Protein AF-A0AA45WNE5-F1 (afdb_monomer_lite)

InterPro domains:
  IPR004960 Bacterial lipid A biosynthesis acyltransferase [PF03279] (3-55)

Organism: NCBI:txid574699

Structure (mmCIF, N/CA/C/O backbone):
data_AF-A0AA45WNE5-F1
#
_entry.id   AF-A0AA45WNE5-F1
#
loop_
_atom_site.group_PDB
_atom_site.id
_atom_site.type_symbol
_atom_site.label_atom_id
_atom_site.label_alt_id
_atom_site.label_comp_id
_atom_site.label_asym_id
_atom_site.label_entity_id
_atom_site.label_seq_id
_atom_site.pdbx_PDB_ins_code
_atom_site.Cartn_x
_atom_site.Cartn_y
_atom_site.Cartn_z
_atom_site.occupancy
_atom_site.B_iso_or_equiv
_atom_site.auth_seq_id
_atom_site.auth_comp_id
_atom_site.auth_asym_id
_atom_site.auth_atom_id
_atom_site.pdbx_PDB_model_num
ATOM 1 N N . MET A 1 1 ? 4.169 -11.041 10.369 1.00 56.12 1 MET A N 1
ATOM 2 C CA . MET A 1 1 ? 5.580 -10.595 10.328 1.00 56.12 1 MET A CA 1
ATOM 3 C C . MET A 1 1 ? 5.682 -9.375 11.238 1.00 56.12 1 MET A C 1
ATOM 5 O O . MET A 1 1 ? 4.799 -8.538 11.140 1.00 56.12 1 MET A O 1
ATOM 9 N N . SER A 1 2 ? 6.632 -9.303 12.178 1.00 62.47 2 SER A N 1
ATOM 10 C CA . SER A 1 2 ? 6.739 -8.136 13.077 1.00 62.47 2 SER A CA 1
ATOM 11 C C . SER A 1 2 ? 7.429 -6.985 12.349 1.00 62.47 2 SER A C 1
ATOM 13 O O . SER A 1 2 ? 8.512 -7.186 11.803 1.00 62.47 2 SER A O 1
ATOM 15 N N . ILE A 1 3 ? 6.821 -5.800 12.348 1.00 67.75 3 ILE A N 1
ATOM 16 C CA . ILE A 1 3 ? 7.448 -4.576 11.838 1.00 67.75 3 ILE A CA 1
ATOM 17 C C . ILE A 1 3 ? 8.512 -4.127 12.851 1.00 67.75 3 ILE A C 1
ATOM 19 O O . ILE A 1 3 ? 8.280 -4.139 14.059 1.00 67.75 3 ILE A O 1
ATOM 23 N N . ASP A 1 4 ? 9.709 -3.819 12.357 1.00 72.62 4 ASP A N 1
ATOM 24 C CA . ASP A 1 4 ? 10.868 -3.410 13.158 1.00 72.62 4 ASP A CA 1
ATOM 25 C C . ASP A 1 4 ? 10.691 -1.974 13.697 1.00 72.62 4 ASP A C 1
ATOM 27 O O . ASP A 1 4 ? 10.106 -1.125 13.029 1.00 72.62 4 ASP A O 1
ATOM 31 N N . TRP A 1 5 ? 11.244 -1.667 14.875 1.00 65.88 5 TRP A N 1
ATOM 32 C CA . TRP A 1 5 ? 11.228 -0.321 15.470 1.00 65.88 5 TRP A CA 1
ATOM 33 C C . TRP A 1 5 ? 11.842 0.760 14.565 1.00 65.88 5 TRP A C 1
ATOM 35 O O . TRP A 1 5 ? 11.553 1.944 14.750 1.00 65.88 5 TRP A O 1
ATOM 45 N N . ARG A 1 6 ? 12.681 0.365 13.597 1.00 73.88 6 ARG A N 1
ATOM 46 C CA . ARG A 1 6 ? 13.290 1.234 12.574 1.00 73.88 6 ARG A CA 1
ATOM 47 C C . ARG A 1 6 ? 12.278 1.845 11.602 1.00 73.88 6 ARG A C 1
ATOM 49 O O . ARG A 1 6 ? 12.616 2.775 10.877 1.00 73.88 6 ARG A O 1
ATOM 56 N N . PHE A 1 7 ? 11.053 1.334 11.590 1.00 77.62 7 PHE A N 1
ATOM 57 C CA . PHE A 1 7 ? 10.011 1.660 10.630 1.00 77.62 7 PHE A CA 1
ATOM 58 C C . PHE A 1 7 ? 8.848 2.350 11.339 1.00 77.62 7 PHE A C 1
ATOM 60 O O . PHE A 1 7 ? 7.834 1.734 11.657 1.00 77.62 7 PHE A O 1
ATOM 67 N N . ARG A 1 8 ? 9.026 3.644 11.631 1.00 81.50 8 ARG A N 1
ATOM 68 C CA . ARG A 1 8 ? 8.002 4.484 12.266 1.00 81.50 8 ARG A CA 1
ATOM 69 C C . ARG A 1 8 ? 7.245 5.290 11.221 1.00 81.50 8 ARG A C 1
ATOM 71 O O . ARG A 1 8 ? 7.860 5.945 10.383 1.00 81.50 8 ARG A O 1
ATOM 78 N N . VAL A 1 9 ? 5.921 5.243 11.304 1.00 87.38 9 VAL A N 1
ATOM 79 C CA . VAL A 1 9 ? 5.008 6.076 10.521 1.00 87.38 9 VAL A CA 1
ATOM 80 C C . VAL A 1 9 ? 4.369 7.078 11.473 1.00 87.38 9 VAL A C 1
ATOM 82 O O . VAL A 1 9 ? 3.901 6.703 12.545 1.00 87.38 9 VAL A O 1
ATOM 85 N N . GLU A 1 10 ? 4.390 8.352 11.102 1.00 90.69 10 GLU A N 1
ATOM 86 C CA . GLU A 1 10 ? 3.737 9.417 11.865 1.00 90.69 10 GLU A CA 1
ATOM 87 C C . GLU A 1 10 ? 2.287 9.582 11.398 1.00 90.69 10 GLU A C 1
ATOM 89 O O . GLU A 1 10 ? 2.017 9.540 10.196 1.00 90.69 10 GLU A O 1
ATOM 94 N N . GLY A 1 11 ? 1.357 9.780 12.336 1.00 91.88 11 GLY A N 1
ATOM 95 C CA . GLY A 1 11 ? -0.055 10.012 12.025 1.00 91.88 11 GLY A CA 1
ATOM 96 C C . GLY A 1 11 ? -0.847 8.751 11.670 1.00 91.88 11 GLY A C 1
ATOM 97 O O . GLY A 1 11 ? -1.974 8.857 11.184 1.00 91.88 11 GLY A O 1
ATOM 98 N N . GLU A 1 12 ? -0.293 7.556 11.890 1.00 92.56 12 GLU A N 1
ATOM 99 C CA . GLU A 1 12 ? -0.997 6.298 11.622 1.00 92.56 12 GLU A CA 1
ATOM 100 C C . GLU A 1 12 ? -2.252 6.136 12.494 1.00 92.56 12 GLU A C 1
ATOM 102 O O . GLU A 1 12 ? -3.266 5.609 12.038 1.00 92.56 12 GLU A O 1
ATOM 107 N N . GLU A 1 13 ? -2.233 6.669 13.711 1.00 94.69 13 GLU A N 1
ATOM 108 C CA . GLU A 1 13 ? -3.375 6.682 14.619 1.00 94.69 13 GLU A CA 1
ATOM 109 C C . GLU A 1 13 ? -4.620 7.345 14.002 1.00 94.69 13 GLU A C 1
ATOM 111 O O . GLU A 1 13 ? -5.748 7.015 14.364 1.00 94.69 13 GLU A O 1
ATOM 116 N N . ILE A 1 14 ? -4.441 8.253 13.036 1.00 95.25 14 ILE A N 1
ATOM 117 C CA . ILE A 1 14 ? -5.540 8.907 12.315 1.00 95.25 14 ILE A CA 1
ATOM 118 C C . ILE A 1 14 ? -6.230 7.907 11.378 1.00 95.25 14 ILE A C 1
ATOM 120 O O . ILE A 1 14 ? -7.459 7.908 11.265 1.00 95.25 14 ILE A O 1
ATOM 124 N N . LEU A 1 15 ? -5.453 7.038 10.722 1.00 94.88 15 LEU A N 1
ATOM 125 C CA . LEU A 1 15 ? -5.984 5.956 9.895 1.00 94.88 15 LEU A CA 1
ATOM 126 C C . LEU A 1 15 ? -6.737 4.946 10.764 1.00 94.88 15 LEU A C 1
ATOM 128 O O . LEU A 1 15 ? -7.865 4.588 10.432 1.00 94.88 15 LEU A O 1
ATOM 132 N N . GLU A 1 16 ? -6.154 4.536 11.891 1.00 95.06 16 GLU A N 1
ATOM 133 C CA . GLU A 1 16 ? -6.784 3.596 12.826 1.00 95.06 16 GLU A CA 1
ATOM 134 C C . GLU A 1 16 ? -8.141 4.139 13.318 1.00 95.06 16 GLU A C 1
ATOM 136 O O . GLU A 1 16 ? -9.168 3.475 13.164 1.00 95.06 16 GLU A O 1
ATOM 141 N N . GLN A 1 17 ? -8.188 5.401 13.758 1.00 96.25 17 GLN A N 1
ATOM 142 C CA . GLN A 1 17 ? -9.429 6.076 14.168 1.00 96.25 17 GLN A CA 1
ATOM 143 C C . GLN A 1 17 ? -10.463 6.205 13.038 1.00 96.25 17 GLN A C 1
ATOM 145 O O . GLN A 1 17 ? -11.673 6.196 13.284 1.00 96.25 17 GLN A O 1
ATOM 150 N N . ALA A 1 18 ? -10.023 6.371 11.787 1.00 96.31 18 ALA A N 1
ATOM 151 C CA . ALA A 1 18 ? -10.929 6.412 10.642 1.00 96.31 18 ALA A CA 1
ATOM 152 C C . ALA A 1 18 ? -11.553 5.032 10.376 1.00 96.31 18 ALA A C 1
ATOM 154 O O . ALA A 1 18 ? -12.759 4.940 10.122 1.00 96.31 18 ALA A O 1
ATOM 155 N N . LEU A 1 19 ? -10.754 3.966 10.481 1.00 96.31 19 LEU A N 1
ATOM 156 C CA . LEU A 1 19 ? -11.190 2.587 10.267 1.00 96.31 19 LEU A CA 1
ATOM 157 C C . LEU A 1 19 ? -12.151 2.095 11.358 1.00 96.31 19 LEU A C 1
ATOM 159 O O . LEU A 1 19 ? -13.118 1.408 11.030 1.00 96.31 19 LEU A O 1
ATOM 163 N N . GLU A 1 20 ? -11.973 2.514 12.615 1.00 97.06 20 GLU A N 1
ATOM 164 C CA . GLU A 1 20 ? -12.895 2.211 13.727 1.00 97.06 20 GLU A CA 1
ATOM 165 C C . GLU A 1 20 ? -14.346 2.638 13.450 1.00 97.06 20 GLU A C 1
ATOM 167 O O . GLU A 1 20 ? -15.293 2.062 13.986 1.00 97.06 20 GLU A O 1
ATOM 172 N N . ARG A 1 21 ? -14.554 3.618 12.562 1.00 96.38 21 ARG A N 1
ATOM 173 C CA . ARG A 1 21 ? -15.892 4.088 12.166 1.00 96.38 21 ARG A CA 1
ATOM 174 C C . ARG A 1 21 ? -16.597 3.160 11.173 1.00 96.38 21 ARG A C 1
ATOM 176 O O . ARG A 1 21 ? -17.731 3.451 10.791 1.00 96.38 21 ARG A O 1
ATOM 183 N N . GLY A 1 22 ? -15.939 2.096 10.708 1.00 96.25 22 GLY A N 1
ATOM 184 C CA . GLY A 1 22 ? -16.516 1.077 9.824 1.00 96.25 22 GLY A CA 1
ATOM 185 C C . GLY A 1 22 ? -16.794 1.543 8.391 1.00 96.25 22 GLY A C 1
ATOM 186 O O . GLY A 1 22 ? -17.569 0.906 7.685 1.00 96.25 22 GLY A O 1
ATOM 187 N N . ARG A 1 23 ? -16.202 2.664 7.954 1.00 94.62 23 ARG A N 1
ATOM 188 C CA . ARG A 1 23 ? -16.421 3.245 6.610 1.00 94.62 23 ARG A CA 1
ATOM 189 C C . ARG A 1 23 ? -15.293 2.960 5.617 1.00 94.62 23 ARG A C 1
ATOM 191 O O . ARG A 1 23 ? -15.409 3.334 4.454 1.00 94.62 23 ARG A O 1
ATOM 198 N N . GLY A 1 24 ? -14.212 2.329 6.072 1.00 94.69 24 GLY A N 1
ATOM 1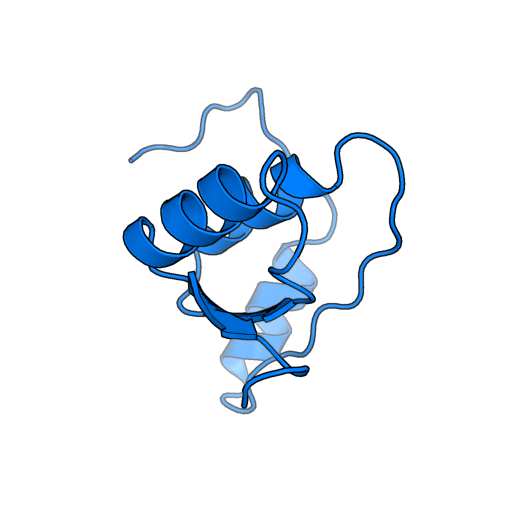99 C CA . GLY A 1 24 ? -12.958 2.269 5.327 1.00 94.69 24 GLY A CA 1
ATOM 200 C C . GLY A 1 24 ? -12.251 3.628 5.272 1.00 94.69 24 GLY A C 1
ATOM 201 O O . GLY A 1 24 ? -12.705 4.615 5.856 1.00 94.69 24 GLY A O 1
ATOM 202 N N . ALA A 1 25 ? -11.121 3.672 4.572 1.00 95.62 25 ALA A N 1
ATOM 203 C CA . ALA A 1 25 ? -10.334 4.880 4.361 1.00 95.62 25 ALA A CA 1
ATOM 204 C C . ALA A 1 25 ? -9.727 4.875 2.954 1.00 95.62 25 ALA A C 1
ATOM 206 O O . ALA A 1 25 ? -9.416 3.815 2.413 1.00 95.62 25 ALA A O 1
ATOM 207 N N . ILE A 1 26 ? -9.542 6.065 2.378 1.00 94.50 26 ILE A N 1
ATOM 208 C CA . ILE A 1 26 ? -8.790 6.258 1.135 1.00 94.50 26 ILE A CA 1
ATOM 209 C C . ILE 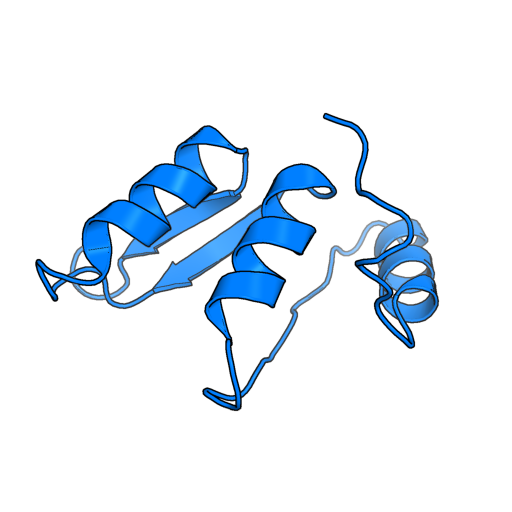A 1 26 ? -7.491 6.959 1.505 1.00 94.50 26 ILE A C 1
ATOM 211 O O . ILE A 1 26 ? -7.510 8.075 2.026 1.00 94.50 26 ILE A O 1
ATOM 215 N N . LEU A 1 27 ? -6.371 6.298 1.233 1.00 92.19 27 LEU A N 1
ATOM 216 C CA . LEU A 1 27 ? -5.043 6.867 1.410 1.00 92.19 27 LEU A CA 1
ATOM 217 C C . LEU A 1 27 ? -4.563 7.433 0.077 1.00 92.19 27 LEU A C 1
ATOM 219 O O . LEU A 1 27 ? -4.540 6.735 -0.934 1.00 92.19 27 LEU A O 1
ATOM 223 N N . LEU A 1 28 ? -4.172 8.703 0.088 1.00 89.50 28 LEU A N 1
ATOM 224 C CA . LEU A 1 28 ? -3.570 9.380 -1.053 1.00 89.50 28 LEU A CA 1
ATOM 225 C C . LEU A 1 28 ? -2.107 9.640 -0.728 1.00 89.50 28 LEU A C 1
ATOM 227 O O . LEU A 1 28 ? -1.796 10.226 0.307 1.00 89.50 28 LEU A O 1
ATOM 231 N N . THR A 1 29 ? -1.214 9.213 -1.613 1.00 85.12 29 THR A N 1
ATOM 232 C CA . THR A 1 29 ? 0.221 9.433 -1.453 1.00 85.12 29 THR A CA 1
ATOM 233 C C . THR A 1 29 ? 0.823 9.961 -2.752 1.00 85.12 29 THR A C 1
ATOM 235 O O . THR A 1 29 ? 0.505 9.445 -3.827 1.00 85.12 29 THR A O 1
ATOM 238 N N . PRO A 1 30 ? 1.659 11.008 -2.700 1.00 88.38 30 PRO A N 1
ATOM 239 C CA . PRO A 1 30 ? 2.421 11.442 -3.859 1.00 88.38 30 PRO A CA 1
ATOM 240 C C . PRO A 1 30 ? 3.599 10.487 -4.125 1.00 88.38 30 PRO A C 1
ATOM 242 O O . PRO A 1 30 ? 4.081 9.796 -3.228 1.00 88.38 30 PRO A O 1
ATOM 245 N N . HIS A 1 31 ? 4.130 10.494 -5.350 1.00 89.06 31 HIS A N 1
ATOM 246 C CA . HIS A 1 31 ? 5.356 9.765 -5.706 1.00 89.06 31 HIS A CA 1
ATOM 247 C C . HIS A 1 31 ? 6.604 10.480 -5.151 1.00 89.06 31 HIS A C 1
ATOM 249 O O . HIS A 1 31 ? 7.405 11.034 -5.902 1.00 89.06 31 HIS A O 1
ATOM 255 N N . LEU A 1 32 ? 6.746 10.516 -3.822 1.00 91.44 32 LEU A N 1
ATOM 256 C CA . LEU A 1 32 ? 7.852 11.165 -3.113 1.00 91.44 32 LEU A CA 1
ATOM 257 C C . LEU A 1 32 ? 8.654 10.161 -2.284 1.00 91.44 32 LEU A C 1
ATOM 259 O O . LEU A 1 32 ? 8.098 9.273 -1.637 1.00 91.44 32 LEU A O 1
ATOM 263 N N . GLY A 1 33 ? 9.977 10.340 -2.278 1.00 90.19 33 GLY A N 1
ATOM 264 C CA . GLY A 1 33 ? 10.895 9.449 -1.573 1.00 90.19 33 GLY A CA 1
ATOM 265 C C . GLY A 1 33 ? 10.772 8.002 -2.059 1.00 90.19 33 GLY A C 1
ATOM 266 O O . GLY A 1 33 ? 10.584 7.744 -3.247 1.00 90.19 33 GLY A O 1
ATOM 267 N N . ASN A 1 34 ? 10.870 7.047 -1.134 1.00 89.75 34 ASN A N 1
ATOM 268 C CA . ASN A 1 34 ? 10.599 5.645 -1.435 1.00 89.75 34 ASN A CA 1
ATOM 269 C C . ASN A 1 34 ? 9.104 5.352 -1.251 1.00 89.75 34 ASN A C 1
ATOM 271 O O . ASN A 1 34 ? 8.691 4.832 -0.219 1.00 89.75 34 ASN A O 1
ATOM 275 N N . PHE A 1 35 ? 8.281 5.692 -2.241 1.00 87.00 35 PHE A N 1
ATOM 276 C CA . PHE A 1 35 ? 6.831 5.526 -2.109 1.00 87.00 35 PHE A CA 1
ATOM 277 C C . PHE A 1 35 ? 6.404 4.051 -1.928 1.00 87.00 35 PHE A C 1
ATOM 279 O O . PHE A 1 35 ? 5.431 3.770 -1.227 1.00 87.00 35 PHE A O 1
ATOM 286 N N . PHE A 1 36 ? 7.159 3.097 -2.490 1.00 88.81 36 PHE A N 1
ATOM 287 C CA . PHE A 1 36 ? 6.914 1.656 -2.340 1.00 88.81 36 PHE A CA 1
ATOM 288 C C . PHE A 1 36 ? 7.046 1.167 -0.896 1.00 88.81 36 PHE A C 1
ATOM 290 O O . PHE A 1 36 ? 6.462 0.150 -0.523 1.00 88.81 36 PHE A O 1
ATOM 297 N N . TYR A 1 37 ? 7.789 1.893 -0.065 1.00 88.38 37 TYR A N 1
ATOM 298 C CA . TYR A 1 37 ? 7.905 1.579 1.350 1.00 88.38 37 TYR A CA 1
ATOM 299 C C . TYR A 1 37 ? 6.556 1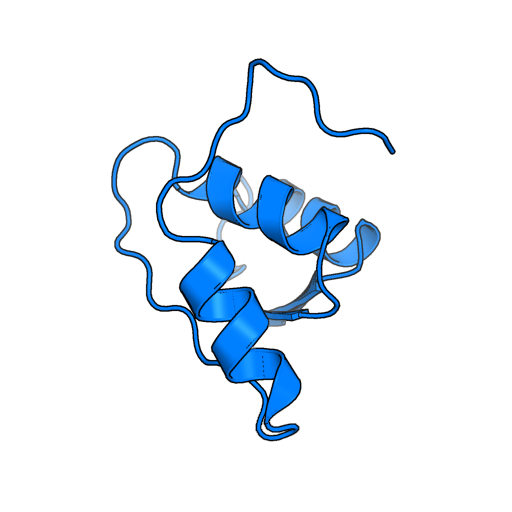.701 2.077 1.00 88.38 37 TYR A C 1
ATOM 301 O O . TYR A 1 37 ? 6.206 0.819 2.861 1.00 88.38 37 TYR A O 1
ATOM 309 N N . TYR A 1 38 ? 5.761 2.735 1.774 1.00 86.44 38 TYR A N 1
ATOM 310 C CA . TYR A 1 38 ? 4.421 2.879 2.351 1.00 86.44 38 TYR A CA 1
ATOM 311 C C . TYR A 1 38 ? 3.502 1.738 1.917 1.00 86.44 38 TYR A C 1
ATOM 313 O O . TYR A 1 38 ? 2.772 1.197 2.742 1.00 86.44 38 TYR A O 1
ATOM 321 N N . TYR A 1 39 ? 3.588 1.322 0.650 1.00 89.19 39 TYR A N 1
ATOM 322 C CA . TYR A 1 39 ? 2.845 0.168 0.142 1.00 89.19 39 TYR A CA 1
ATOM 323 C C . TYR A 1 39 ? 3.188 -1.097 0.920 1.00 89.19 39 TYR A C 1
ATOM 325 O O . TYR A 1 39 ? 2.290 -1.768 1.419 1.00 89.19 39 TYR A O 1
ATOM 333 N N . TRP A 1 40 ? 4.478 -1.404 1.062 1.00 89.62 40 TRP A N 1
ATOM 334 C CA . TRP A 1 40 ? 4.936 -2.562 1.824 1.00 89.62 40 TRP A CA 1
ATOM 335 C C . TRP A 1 40 ? 4.427 -2.533 3.269 1.00 89.62 40 TRP A C 1
ATOM 337 O O . TRP A 1 40 ? 3.847 -3.515 3.731 1.00 89.62 40 TRP A O 1
ATOM 347 N N . TYR A 1 41 ? 4.604 -1.403 3.959 1.00 89.88 41 TYR A N 1
ATOM 348 C CA . TYR A 1 41 ? 4.176 -1.220 5.345 1.00 89.88 41 TYR A CA 1
ATOM 349 C C . TYR A 1 41 ? 2.670 -1.456 5.512 1.00 89.88 41 TYR A C 1
ATOM 351 O O . TYR A 1 41 ? 2.254 -2.276 6.332 1.00 89.88 41 TYR A O 1
ATOM 359 N N . LEU A 1 42 ? 1.859 -0.777 4.696 1.00 89.44 42 LEU A N 1
ATOM 360 C CA . LEU A 1 42 ? 0.402 -0.846 4.773 1.00 89.44 42 LEU A CA 1
ATOM 361 C C . LEU A 1 42 ? -0.118 -2.232 4.387 1.00 89.44 42 LEU A C 1
ATOM 363 O O . LEU A 1 42 ? -0.976 -2.759 5.088 1.00 89.44 42 LEU A O 1
ATOM 367 N N . SER A 1 43 ? 0.456 -2.857 3.352 1.00 91.38 43 SER A N 1
ATOM 368 C CA . SER A 1 43 ? 0.052 -4.194 2.888 1.00 91.38 43 SER A CA 1
ATOM 369 C C . SER A 1 43 ? 0.233 -5.272 3.952 1.00 91.38 43 SER A C 1
ATOM 371 O O . SER A 1 43 ? -0.504 -6.247 3.969 1.00 91.38 43 SER A O 1
ATOM 373 N N . MET A 1 44 ? 1.216 -5.123 4.844 1.00 89.31 44 MET A N 1
ATOM 374 C CA . MET A 1 44 ? 1.429 -6.075 5.937 1.00 89.31 44 MET A CA 1
ATOM 375 C C . MET A 1 44 ? 0.483 -5.876 7.125 1.00 89.31 44 MET A C 1
ATOM 377 O O . MET A 1 44 ? 0.362 -6.789 7.945 1.00 89.31 44 MET A O 1
ATOM 381 N N . LYS A 1 45 ? -0.104 -4.683 7.279 1.00 90.62 45 LYS A N 1
ATOM 382 C CA . LYS A 1 45 ? -0.846 -4.291 8.487 1.00 90.62 45 LYS A CA 1
ATOM 383 C C . LYS A 1 45 ? -2.353 -4.193 8.254 1.00 90.62 45 LYS A C 1
ATOM 385 O O . LYS A 1 45 ? -3.117 -4.466 9.178 1.00 90.62 45 LYS A O 1
ATOM 390 N N . TYR A 1 46 ? -2.781 -3.863 7.038 1.00 91.62 46 TYR A N 1
ATOM 391 C CA . TYR A 1 46 ? -4.186 -3.661 6.703 1.00 91.62 46 TYR A CA 1
ATOM 392 C C . TYR A 1 46 ? -4.584 -4.478 5.472 1.00 91.62 46 TYR A C 1
ATOM 394 O O . TYR A 1 46 ? -3.824 -4.521 4.504 1.00 91.62 46 TYR A O 1
ATOM 402 N N . PRO A 1 47 ? -5.792 -5.069 5.455 1.00 90.81 47 PRO A N 1
ATOM 403 C CA . PRO A 1 47 ? -6.385 -5.511 4.203 1.00 90.81 47 PRO A CA 1
ATOM 404 C C . PRO A 1 47 ? -6.641 -4.270 3.342 1.00 90.81 47 PRO A C 1
ATOM 406 O O . PRO A 1 47 ? -7.339 -3.347 3.771 1.00 90.81 47 PRO A O 1
ATOM 409 N N . CYS A 1 48 ? -6.058 -4.221 2.149 1.00 92.25 48 CYS A N 1
ATOM 410 C CA . CYS A 1 48 ? -6.210 -3.073 1.264 1.00 92.25 48 CYS A CA 1
ATOM 411 C C . CYS A 1 48 ? -6.435 -3.464 -0.189 1.00 92.25 48 CYS A C 1
ATOM 413 O O . CYS A 1 48 ? -6.177 -4.588 -0.606 1.00 92.25 48 CYS A O 1
ATOM 415 N N . LEU A 1 49 ? -6.931 -2.489 -0.945 1.00 93.06 49 LEU A N 1
ATOM 416 C CA . LEU A 1 49 ? -6.929 -2.481 -2.395 1.00 93.06 49 LEU A CA 1
ATOM 417 C C . LEU A 1 49 ? -6.096 -1.280 -2.830 1.00 93.06 49 LEU A C 1
ATOM 419 O O . LEU A 1 49 ? -6.342 -0.168 -2.358 1.00 93.06 49 LEU A O 1
ATOM 423 N N . THR A 1 50 ? -5.161 -1.487 -3.751 1.00 89.94 50 THR A N 1
ATOM 424 C CA . 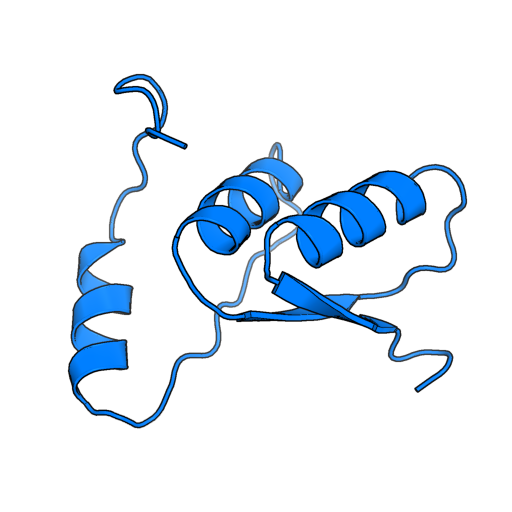THR A 1 50 ? -4.468 -0.387 -4.412 1.00 89.94 50 THR A CA 1
ATOM 425 C C . THR A 1 50 ? -4.763 -0.351 -5.898 1.00 89.94 50 THR A C 1
ATOM 427 O O . THR A 1 50 ? -4.739 -1.373 -6.578 1.00 89.94 50 THR A O 1
ATOM 430 N N . VAL A 1 51 ? -5.006 0.854 -6.403 1.00 89.06 51 VAL A N 1
ATOM 431 C CA . VAL A 1 51 ? -5.156 1.125 -7.830 1.00 89.06 51 VAL A CA 1
ATOM 432 C C . VAL A 1 51 ? -3.801 1.536 -8.388 1.00 89.06 51 VAL A C 1
ATOM 434 O O . VAL A 1 51 ? -3.171 2.456 -7.868 1.00 89.06 51 VAL A O 1
ATOM 437 N N . VAL A 1 52 ? -3.338 0.840 -9.421 1.00 85.50 52 VAL A N 1
ATOM 438 C CA . VAL A 1 52 ? -1.989 1.003 -9.977 1.00 85.50 52 VAL A CA 1
ATOM 439 C C . VAL A 1 52 ? -2.027 0.962 -11.501 1.00 85.50 52 VAL A C 1
ATOM 441 O O . VAL A 1 52 ? -2.960 0.410 -12.078 1.00 85.50 52 VAL A O 1
ATOM 444 N N . THR A 1 53 ? -0.994 1.501 -12.147 1.00 84.62 53 THR A N 1
ATOM 445 C CA . THR A 1 53 ? -0.649 1.145 -13.530 1.00 84.62 53 THR A CA 1
ATOM 446 C C . THR A 1 53 ? 0.428 0.071 -13.478 1.00 84.62 53 THR A C 1
ATOM 448 O O . THR A 1 53 ? 1.573 0.359 -13.123 1.00 84.62 53 THR A O 1
ATOM 451 N N . ALA A 1 54 ? 0.097 -1.177 -13.806 1.00 81.75 54 ALA A N 1
ATOM 452 C CA . ALA A 1 54 ? 1.038 -2.295 -13.664 1.00 81.75 54 ALA A CA 1
ATOM 453 C C . ALA A 1 54 ? 1.762 -2.672 -14.972 1.00 81.75 54 ALA A C 1
ATOM 455 O O . ALA A 1 54 ? 2.229 -3.810 -15.108 1.00 81.75 54 ALA A O 1
ATOM 456 N N . GLN A 1 55 ? 1.844 -1.739 -15.930 1.00 82.12 55 GLN A N 1
ATOM 457 C CA . GLN A 1 55 ? 2.418 -1.976 -17.261 1.00 82.12 55 GLN A CA 1
ATOM 458 C C . GLN A 1 55 ? 3.950 -2.006 -17.294 1.00 82.12 55 GLN A C 1
ATOM 460 O O . GLN A 1 55 ? 4.527 -2.638 -18.173 1.00 82.12 55 GLN A O 1
ATOM 465 N N . SER A 1 56 ? 4.629 -1.334 -16.359 1.00 87.44 56 SER A N 1
ATOM 466 C CA . SER A 1 56 ? 6.094 -1.357 -16.332 1.00 87.44 56 SER A CA 1
ATOM 467 C C . SER A 1 56 ? 6.595 -2.698 -15.789 1.00 87.44 56 SER A C 1
ATOM 469 O O . SER A 1 56 ? 6.284 -3.092 -14.662 1.00 87.44 56 SER A O 1
ATOM 471 N N . GLU A 1 57 ? 7.394 -3.388 -16.603 1.00 89.56 57 GLU A N 1
ATOM 472 C CA . GLU A 1 57 ? 7.984 -4.688 -16.266 1.00 89.56 57 GLU A CA 1
ATOM 473 C C . GLU A 1 57 ? 8.899 -4.612 -15.036 1.00 89.56 57 GLU A C 1
ATOM 475 O O . GLU A 1 57 ? 8.936 -5.554 -14.246 1.00 89.56 57 GLU A O 1
ATOM 480 N N . ASP A 1 58 ? 9.559 -3.471 -14.822 1.00 89.25 58 ASP A N 1
ATOM 481 C CA . ASP A 1 58 ? 10.455 -3.251 -13.683 1.00 89.25 58 ASP A CA 1
ATOM 482 C C . ASP A 1 58 ? 9.698 -3.097 -12.358 1.00 89.25 58 ASP A C 1
ATOM 484 O O . ASP A 1 58 ? 10.163 -3.557 -11.312 1.00 89.25 58 ASP A O 1
ATOM 488 N N . ILE A 1 59 ? 8.522 -2.456 -12.377 1.00 87.81 59 ILE A N 1
ATOM 489 C CA . ILE A 1 59 ? 7.764 -2.164 -11.150 1.00 87.81 59 ILE A CA 1
ATOM 490 C C . ILE A 1 59 ? 6.710 -3.225 -10.825 1.00 87.81 59 ILE A C 1
ATOM 492 O O . ILE A 1 59 ? 6.366 -3.424 -9.657 1.00 87.81 59 ILE A O 1
ATOM 496 N N . ARG A 1 60 ? 6.209 -3.940 -11.840 1.00 89.81 60 ARG A N 1
ATOM 497 C CA . ARG A 1 60 ? 5.185 -4.983 -11.694 1.00 89.81 60 ARG A CA 1
ATOM 498 C C . ARG A 1 60 ? 5.523 -6.033 -10.621 1.00 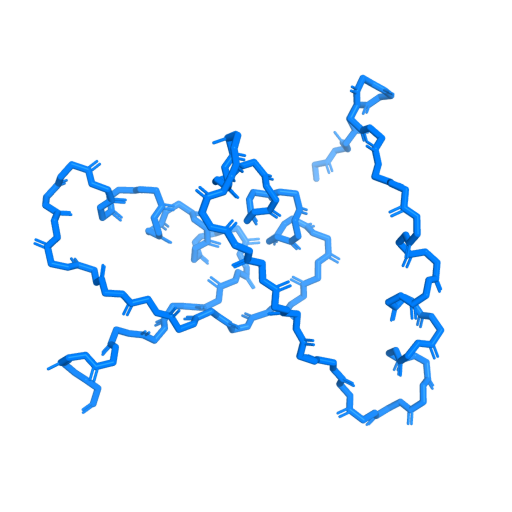89.81 60 ARG A C 1
ATOM 500 O O . ARG A 1 60 ? 4.619 -6.386 -9.858 1.00 89.81 60 ARG A O 1
ATOM 507 N N . PRO A 1 61 ? 6.777 -6.509 -10.472 1.00 92.19 61 PRO A N 1
ATOM 508 C CA . PRO A 1 61 ? 7.140 -7.440 -9.407 1.00 92.19 61 PRO A CA 1
ATOM 509 C C . PRO A 1 61 ? 6.850 -6.924 -7.990 1.00 92.19 61 PRO A C 1
ATOM 511 O O . PRO A 1 61 ? 6.497 -7.728 -7.124 1.00 92.19 61 PRO A O 1
ATOM 514 N N . PHE A 1 62 ? 6.945 -5.610 -7.745 1.00 90.44 62 PHE A N 1
ATOM 515 C CA . PHE A 1 62 ? 6.622 -5.016 -6.442 1.00 90.44 62 PHE A CA 1
ATOM 516 C C . PHE A 1 62 ? 5.119 -5.054 -6.163 1.00 90.44 62 PHE A C 1
ATOM 518 O O . PHE A 1 62 ? 4.715 -5.474 -5.083 1.00 90.44 62 PHE A O 1
ATOM 525 N N . TYR A 1 63 ? 4.276 -4.715 -7.140 1.00 90.31 63 TYR A N 1
ATOM 526 C CA . TYR A 1 63 ? 2.822 -4.805 -6.967 1.00 90.31 63 TYR A CA 1
ATOM 527 C C . TYR A 1 63 ? 2.359 -6.243 -6.719 1.00 90.31 63 TYR A C 1
ATOM 529 O O . TYR A 1 63 ? 1.570 -6.493 -5.810 1.00 90.31 63 TYR A O 1
ATOM 537 N N . LEU A 1 64 ? 2.935 -7.212 -7.438 1.00 91.56 64 LEU A N 1
ATOM 538 C CA . LEU A 1 64 ? 2.671 -8.632 -7.192 1.00 91.56 64 LEU A CA 1
ATOM 539 C C . LEU A 1 64 ? 3.150 -9.085 -5.805 1.00 91.56 64 LEU A C 1
ATOM 541 O O . LEU A 1 64 ? 2.554 -9.982 -5.208 1.00 91.56 64 LEU A O 1
ATOM 545 N N . LEU A 1 65 ? 4.233 -8.500 -5.284 1.00 92.88 65 LEU A N 1
ATOM 546 C CA . LEU A 1 65 ? 4.669 -8.740 -3.910 1.00 92.88 65 LEU A CA 1
ATOM 547 C C . LEU A 1 65 ? 3.637 -8.218 -2.905 1.00 92.88 65 LEU A C 1
ATOM 549 O O . LEU A 1 65 ? 3.281 -8.960 -1.995 1.00 92.88 65 LEU A O 1
ATOM 553 N N . PHE A 1 66 ? 3.134 -6.996 -3.072 1.00 92.31 66 PHE A N 1
ATOM 554 C CA . PHE A 1 66 ? 2.134 -6.415 -2.168 1.00 92.31 66 PHE A CA 1
ATOM 555 C C . PHE A 1 66 ? 0.812 -7.183 -2.184 1.00 92.31 66 PHE A C 1
ATOM 557 O O . PHE A 1 66 ? 0.253 -7.454 -1.122 1.00 92.31 66 PHE A O 1
ATOM 564 N N . GLN A 1 67 ? 0.396 -7.665 -3.356 1.00 92.06 67 GLN A N 1
ATOM 565 C CA . GLN A 1 67 ? -0.753 -8.560 -3.483 1.00 92.06 67 GLN A CA 1
ATOM 566 C C . GLN A 1 67 ? -0.584 -9.840 -2.666 1.00 92.06 67 GLN A C 1
ATOM 568 O O . GLN A 1 67 ? -1.479 -10.221 -1.916 1.00 92.06 67 GLN A O 1
ATOM 573 N N . ARG A 1 68 ? 0.596 -10.470 -2.712 1.00 92.38 68 ARG A N 1
ATOM 574 C CA . ARG A 1 68 ? 0.887 -11.641 -1.866 1.00 92.38 68 ARG A CA 1
ATOM 575 C C . ARG A 1 68 ? 0.937 -11.322 -0.370 1.00 92.38 68 ARG A C 1
ATOM 577 O O . ARG A 1 68 ? 0.793 -12.239 0.432 1.00 92.38 68 ARG A O 1
ATOM 584 N N . LEU A 1 69 ? 1.172 -10.065 0.006 1.00 91.19 69 LEU A N 1
ATOM 585 C CA . LEU A 1 69 ? 1.177 -9.622 1.403 1.00 91.19 69 LEU A CA 1
ATOM 586 C C . LEU A 1 69 ? -0.227 -9.301 1.938 1.00 91.19 69 LEU A C 1
ATOM 588 O O . LEU A 1 69 ? -0.364 -9.181 3.150 1.00 91.19 69 LEU A O 1
ATOM 592 N N . GLY A 1 70 ? -1.249 -9.240 1.076 1.00 89.00 70 GLY A N 1
ATOM 593 C CA . GLY A 1 70 ? -2.645 -9.013 1.468 1.00 89.00 70 GLY A CA 1
ATOM 594 C C . GLY A 1 70 ? -3.252 -7.701 0.967 1.00 89.00 70 GLY A C 1
ATOM 595 O O . GLY A 1 70 ? -4.359 -7.361 1.382 1.00 89.00 70 GLY A O 1
ATOM 596 N N . CYS A 1 71 ? -2.552 -6.970 0.091 1.00 92.62 71 CYS A N 1
ATOM 597 C CA . CYS A 1 71 ? -3.085 -5.771 -0.548 1.00 92.62 71 CYS A CA 1
ATOM 598 C C . CYS A 1 71 ? -3.383 -6.016 -2.024 1.00 92.62 71 CYS A C 1
ATOM 600 O O . CYS A 1 71 ? -2.468 -6.017 -2.849 1.00 92.62 71 CYS A O 1
ATOM 602 N N . ASP A 1 72 ? -4.651 -6.215 -2.361 1.00 91.44 72 ASP A N 1
ATOM 603 C CA . ASP A 1 72 ? -5.066 -6.488 -3.730 1.00 91.44 72 ASP A CA 1
ATOM 604 C C . ASP A 1 72 ? -4.672 -5.348 -4.675 1.00 91.44 72 ASP A C 1
ATOM 606 O O . ASP A 1 72 ? -4.653 -4.172 -4.304 1.00 91.44 72 ASP A O 1
ATOM 610 N N . GLY A 1 73 ? -4.341 -5.702 -5.915 1.00 89.00 73 GLY A N 1
ATOM 611 C CA . GLY A 1 73 ? -3.994 -4.749 -6.962 1.00 89.00 73 GLY A CA 1
ATOM 612 C C . GLY A 1 73 ? -5.086 -4.683 -8.021 1.00 89.00 73 GLY A C 1
ATOM 613 O O . GLY A 1 73 ? -5.414 -5.706 -8.621 1.00 89.00 73 GLY A O 1
ATOM 614 N N . LEU A 1 74 ? -5.605 -3.485 -8.284 1.00 89.50 74 LEU A N 1
ATOM 615 C CA . LEU A 1 74 ? -6.427 -3.190 -9.454 1.00 89.50 74 LEU A CA 1
ATOM 616 C C . LEU A 1 74 ? -5.578 -2.432 -10.476 1.00 89.50 74 LEU A C 1
ATOM 618 O O . LEU A 1 74 ? -5.198 -1.283 -10.244 1.00 89.50 74 LEU A O 1
ATOM 622 N N . ASP A 1 75 ? -5.284 -3.079 -11.600 1.00 87.12 75 ASP A N 1
ATOM 623 C CA . ASP A 1 75 ? -4.604 -2.451 -12.733 1.00 87.12 75 ASP A CA 1
ATOM 624 C C . ASP A 1 75 ? -5.629 -1.671 -13.561 1.00 87.12 75 ASP A C 1
ATOM 626 O O . ASP A 1 75 ? -6.366 -2.275 -14.334 1.00 87.12 75 ASP A O 1
ATOM 630 N N . TYR A 1 76 ? -5.728 -0.349 -13.378 1.00 80.69 76 TYR A N 1
ATOM 631 C CA . TYR A 1 76 ? -6.852 0.422 -13.942 1.00 80.69 76 TYR A CA 1
ATOM 632 C C . TYR A 1 76 ? -6.866 0.461 -15.476 1.00 80.69 76 TYR A C 1
ATOM 634 O O . TYR A 1 76 ? -7.884 0.808 -16.068 1.00 80.69 76 TYR A O 1
ATOM 642 N N . GLU A 1 77 ? -5.751 0.126 -16.123 1.00 81.38 77 GLU A N 1
ATOM 643 C CA . GLU A 1 77 ? -5.656 0.100 -17.585 1.00 81.38 77 GLU A CA 1
ATOM 644 C C . GLU A 1 77 ? -6.150 -1.216 -18.189 1.00 81.38 77 GLU A C 1
ATOM 646 O O . GLU A 1 77 ? -6.466 -1.259 -19.375 1.00 81.38 77 GLU A O 1
ATOM 651 N N . ASN A 1 78 ? -6.253 -2.269 -17.376 1.00 73.19 78 ASN A N 1
ATOM 652 C CA . ASN A 1 78 ? -6.702 -3.603 -17.778 1.00 73.19 78 ASN A CA 1
ATOM 653 C C . ASN A 1 78 ? -7.872 -4.113 -16.909 1.00 73.19 78 ASN A C 1
ATOM 655 O O . ASN A 1 78 ? -8.117 -5.320 -16.869 1.00 73.19 78 ASN A O 1
ATOM 659 N N . ALA A 1 79 ? -8.532 -3.205 -16.180 1.00 59.81 79 ALA A N 1
ATOM 660 C CA . ALA A 1 79 ? -9.606 -3.482 -15.224 1.00 59.81 79 ALA A CA 1
ATOM 661 C C . ALA A 1 79 ? -10.951 -3.813 -15.885 1.00 59.81 79 ALA A C 1
ATOM 663 O O . ALA A 1 79 ? -11.261 -3.234 -16.952 1.00 59.81 79 ALA A O 1
#

pLDDT: mean 87.82, std 8.37, range [56.12, 97.06]

Foldseek 3Di:
DDDDPVDDDPPVVVQVVVVVVVPHDDDDDDPDD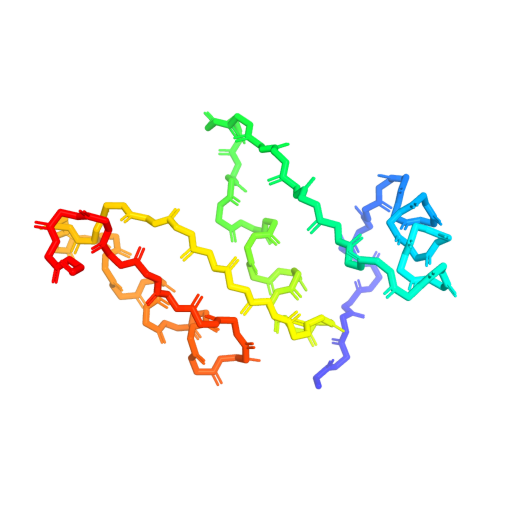PPLSVLQVCLQPDQEEDEDQCPDPVCVVSQVVSVVSRYHYDNPVVD

Sequence (79 aa):
MSIDWRFRVEGEEILEQALERGRGAILLTPHLGNFFYYYWYLSMKYPCLTVVTAQSEDIRPFYLLFQRLGCDGLDYENA

Secondary structure (DSSP, 8-state):
-PPPTT---TTHHHHHHHHTTTS-------S-SSHHHHHHHHHHHS-EEEEE----TTTHHHHHHHHHHTEEEEETT--

Radius of gyration: 13.24 Å; chains: 1; bounding box: 30×23×33 Å